Protein AF-A0A3N2M226-F1 (afdb_monomer)

Secondary structure (DSSP, 8-state):
--THHHHHHHHHHHHHHHHHHHHHHHHHHHHTT---HHHHHHHHHHHHHHHHHHHHHTTSTTTS--TT---SSPPPHHHHHHHHHHHHHHHHHHHHHHHH--GGGHHHHHHHHHHHHHHHHHHHHT-S--------

Nearest PDB structures (foldseek):
  8tn1-assembly1_B  TM=5.551E-01  e=2.031E+00  synthetic construct

Mean predicted aligned error: 9.5 Å

pLDDT: mean 73.55, std 16.41, range [36.22, 92.25]

Solvent-accessible surface area (backbone atoms only — not comparable to full-atom values): 7987 Å² total; per-residue (Å²): 131,70,70,62,63,63,51,52,56,51,51,51,52,46,32,52,54,51,30,54,52,32,52,51,50,47,50,48,38,62,73,70,65,54,96,45,69,70,61,46,53,51,28,55,54,44,34,54,52,35,43,50,53,45,55,58,50,62,76,36,73,84,48,58,76,56,96,80,72,86,58,101,78,62,76,50,54,65,62,52,49,53,52,51,53,51,48,50,53,49,50,51,51,51,52,47,33,73,74,71,65,50,72,84,49,52,63,58,50,53,52,53,50,51,52,48,53,52,51,53,50,46,58,66,71,68,50,89,62,78,72,82,84,77,94,123

Foldseek 3Di:
DPCVLVVLVVVLVVLVVQLLVLLVVLLVCVVVVPPDVPSNVVSLVSNVVSLVVNLVSLPPPSLVPDPPDPDQDDDNSVNSNVLSVLSNVLSVLSSCCVVVVPVVCSVVSVVSSVVSVVVVVCSRPVCSDPDDDDDD

Sequence (136 aa):
MTASLKNYKLVYLWYFVINISLSIGLILIQYLNLDMPKLKNWFEIGICTFGICMLLSLWSSAFIATSSYMGKYIIDSKITKSFTFALIILDGLTLYYVSFGHYDFLKPCVACLIIWILGFGCSIFLNKRFIIWNNQ

Radius of gyration: 17.01 Å; Cα contacts (8 Å, |Δi|>4): 75; chains: 1; bounding box: 41×27×57 Å

Structure (mmCIF, N/CA/C/O backbone):
data_AF-A0A3N2M226-F1
#
_entry.id   AF-A0A3N2M226-F1
#
loop_
_atom_site.group_PDB
_atom_site.id
_atom_site.type_symbol
_atom_site.label_atom_id
_atom_site.label_alt_id
_atom_site.label_comp_id
_atom_site.label_asym_id
_atom_site.label_entity_id
_atom_site.label_seq_id
_atom_site.pdbx_PDB_ins_code
_atom_site.Cartn_x
_atom_site.Cartn_y
_atom_site.Cartn_z
_atom_site.occupancy
_atom_site.B_iso_or_equiv
_atom_site.auth_seq_id
_atom_site.auth_comp_id
_atom_site.auth_asym_id
_atom_site.auth_atom_id
_atom_site.pdbx_PDB_model_num
ATOM 1 N N . MET A 1 1 ? -25.388 10.063 17.307 1.00 45.31 1 MET A N 1
ATOM 2 C CA . MET A 1 1 ? -24.136 9.666 16.618 1.00 45.31 1 MET A CA 1
ATOM 3 C C . MET A 1 1 ? -23.887 10.666 15.509 1.00 45.31 1 MET A C 1
ATOM 5 O O . MET A 1 1 ? -24.497 10.551 14.454 1.00 45.31 1 MET A O 1
ATOM 9 N N . THR A 1 2 ? -23.114 11.710 15.775 1.00 41.44 2 THR A N 1
ATOM 10 C CA . THR A 1 2 ? -22.948 12.804 14.815 1.00 41.44 2 THR A CA 1
ATOM 11 C C . THR A 1 2 ? -22.142 12.294 13.621 1.00 41.44 2 THR A C 1
ATOM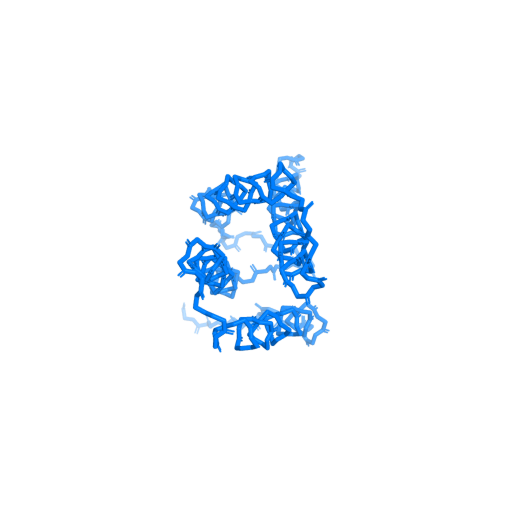 13 O O . THR A 1 2 ? -21.205 11.518 13.783 1.00 41.44 2 THR A O 1
ATOM 16 N N . ALA A 1 3 ? -22.556 12.638 12.405 1.00 51.53 3 ALA A N 1
ATOM 17 C CA . ALA A 1 3 ? -22.088 12.047 11.149 1.00 51.53 3 ALA A CA 1
ATOM 18 C C . ALA A 1 3 ? -20.553 12.012 10.951 1.00 51.53 3 ALA A C 1
ATOM 20 O O . ALA A 1 3 ? -20.062 11.229 10.141 1.00 51.53 3 ALA A O 1
ATOM 21 N N . SER A 1 4 ? -19.789 12.795 11.721 1.00 55.84 4 SER A N 1
ATOM 22 C CA . SER A 1 4 ? -18.333 12.906 11.633 1.00 55.84 4 SER A CA 1
ATOM 23 C C . SER A 1 4 ? -17.610 11.563 11.774 1.00 55.84 4 SER A C 1
ATOM 25 O O . SER A 1 4 ? -16.848 11.201 10.885 1.00 55.84 4 SER A O 1
ATOM 27 N N . LEU A 1 5 ? -17.873 10.773 12.822 1.00 54.81 5 LEU A N 1
ATOM 28 C CA . LEU A 1 5 ? -17.099 9.548 13.094 1.00 54.81 5 LEU A CA 1
ATOM 29 C C . LEU A 1 5 ? -17.290 8.463 12.012 1.00 54.81 5 LEU A C 1
ATOM 31 O O . LEU A 1 5 ? -16.348 7.752 11.663 1.00 54.81 5 LEU A O 1
ATOM 35 N N . LYS A 1 6 ? -18.502 8.358 11.442 1.00 57.28 6 LYS A N 1
ATOM 36 C CA . LYS A 1 6 ? -18.784 7.457 10.307 1.00 57.28 6 LYS A CA 1
ATOM 37 C C . LYS A 1 6 ? -18.042 7.903 9.047 1.00 57.28 6 LYS A C 1
ATOM 39 O O . LYS A 1 6 ? -17.485 7.061 8.347 1.00 57.28 6 LYS A O 1
ATOM 44 N N . ASN A 1 7 ? -17.997 9.211 8.800 1.00 61.75 7 ASN A N 1
ATOM 45 C CA . ASN A 1 7 ? -17.289 9.777 7.659 1.00 61.75 7 ASN A CA 1
ATOM 46 C C . ASN A 1 7 ? -15.774 9.543 7.774 1.00 61.75 7 ASN A C 1
ATOM 48 O O . ASN A 1 7 ? -15.158 9.146 6.793 1.00 61.75 7 ASN A O 1
ATOM 52 N N . TYR A 1 8 ? -15.183 9.660 8.968 1.00 64.00 8 TYR A N 1
ATOM 53 C CA . TYR A 1 8 ? -13.751 9.389 9.176 1.00 64.00 8 TYR A CA 1
ATOM 54 C C . TYR A 1 8 ? -13.350 7.939 8.884 1.00 64.00 8 TYR A C 1
ATOM 56 O O . TYR A 1 8 ? -12.352 7.711 8.201 1.00 64.00 8 TYR A O 1
ATOM 64 N N . LYS A 1 9 ? -14.134 6.953 9.348 1.00 64.75 9 LYS A N 1
ATOM 65 C CA . LYS A 1 9 ? -13.876 5.533 9.044 1.00 64.75 9 LYS A CA 1
ATOM 66 C C . LYS A 1 9 ? -13.897 5.272 7.537 1.00 64.75 9 LYS A C 1
ATOM 68 O O . LYS A 1 9 ? -13.040 4.556 7.026 1.00 64.75 9 LYS A O 1
ATOM 73 N N . LEU A 1 10 ? -14.876 5.846 6.839 1.00 68.00 10 LEU A N 1
ATOM 74 C CA . LEU A 1 10 ? -14.980 5.726 5.387 1.00 68.00 10 LEU A CA 1
ATOM 75 C C . LEU A 1 10 ? -13.786 6.381 4.691 1.00 68.00 10 LEU A C 1
ATOM 77 O O . LEU A 1 10 ? -13.204 5.762 3.812 1.00 68.00 10 LEU A O 1
ATOM 81 N N . VAL A 1 11 ? -13.383 7.579 5.114 1.00 70.00 11 VAL A N 1
ATOM 82 C CA . VAL A 1 11 ? -12.230 8.300 4.550 1.00 70.00 11 VAL A CA 1
ATOM 83 C C . VAL A 1 11 ? -10.928 7.511 4.722 1.00 70.00 11 VAL A C 1
ATOM 85 O O . VAL A 1 11 ? -10.163 7.389 3.771 1.00 70.00 11 VAL A O 1
ATOM 88 N N . TYR A 1 12 ? -10.693 6.914 5.891 1.00 72.19 12 TYR A N 1
ATOM 89 C CA . TYR A 1 12 ? -9.525 6.055 6.095 1.00 72.19 12 TYR A CA 1
ATOM 90 C C . TYR A 1 12 ? -9.537 4.824 5.182 1.00 72.19 12 TYR A C 1
ATOM 92 O O . TYR A 1 12 ? -8.539 4.532 4.528 1.00 72.19 12 TYR A O 1
ATOM 100 N N . LEU A 1 13 ? -10.671 4.118 5.106 1.00 75.12 13 LEU A N 1
ATOM 101 C CA . LEU A 1 13 ? -10.811 2.966 4.211 1.00 75.12 13 LEU A CA 1
ATOM 102 C C . LEU A 1 13 ? -10.618 3.370 2.745 1.00 75.12 13 LEU A C 1
ATOM 104 O O . LEU A 1 13 ? -10.020 2.616 1.984 1.00 75.12 13 LEU A O 1
ATOM 108 N N . TRP A 1 14 ? -11.061 4.569 2.362 1.00 76.62 14 TRP A N 1
ATOM 109 C CA . TRP A 1 14 ? -10.794 5.131 1.042 1.00 76.62 14 TRP A CA 1
ATOM 110 C C . TRP A 1 14 ? -9.304 5.338 0.795 1.00 76.62 14 TRP A C 1
ATOM 112 O O . TRP A 1 14 ? -8.819 4.886 -0.237 1.00 76.62 14 TRP A O 1
ATOM 122 N N . TYR A 1 15 ? -8.564 5.942 1.731 1.00 79.69 15 TYR A N 1
ATOM 123 C CA . TYR A 1 15 ? -7.109 6.075 1.590 1.00 79.69 15 TYR A CA 1
ATOM 124 C C . TYR A 1 15 ? -6.422 4.723 1.424 1.00 79.69 15 TYR A C 1
ATOM 126 O O . TYR A 1 15 ? -5.542 4.576 0.583 1.00 79.69 15 TYR A O 1
ATOM 134 N N . PHE A 1 16 ? -6.883 3.727 2.172 1.00 80.12 16 PHE A N 1
ATOM 135 C CA . PHE A 1 16 ? -6.384 2.364 2.107 1.00 80.12 16 PHE A CA 1
ATOM 136 C C . PHE A 1 16 ? -6.605 1.734 0.723 1.00 80.12 16 PHE A C 1
ATOM 138 O O . PHE A 1 16 ? -5.663 1.257 0.094 1.00 80.12 16 PHE A O 1
ATOM 145 N N . VAL A 1 17 ? -7.841 1.788 0.214 1.00 83.56 17 VAL A N 1
ATOM 146 C CA . VAL A 1 17 ? -8.211 1.243 -1.104 1.00 83.56 17 VAL A CA 1
ATOM 147 C C . VAL A 1 17 ? -7.479 1.967 -2.230 1.00 83.56 17 VAL A C 1
ATOM 149 O O . VAL A 1 17 ? -6.975 1.317 -3.146 1.00 83.56 17 VAL A O 1
ATOM 152 N N . ILE A 1 18 ? -7.403 3.298 -2.160 1.00 87.19 18 ILE A N 1
ATOM 153 C CA . ILE A 1 18 ? -6.700 4.113 -3.154 1.00 87.19 18 ILE A CA 1
ATOM 154 C C . ILE A 1 18 ? -5.227 3.722 -3.181 1.00 87.19 18 ILE A C 1
ATOM 156 O O . ILE A 1 18 ? -4.713 3.411 -4.250 1.00 87.19 18 ILE A O 1
ATOM 160 N N . ASN A 1 19 ? -4.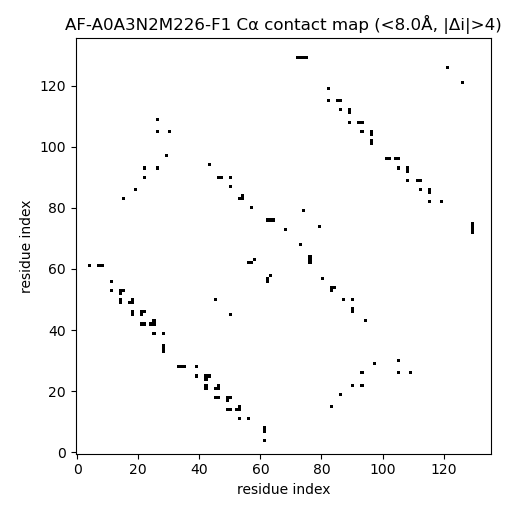566 3.667 -2.025 1.00 87.75 19 ASN A N 1
ATOM 161 C CA . ASN A 1 19 ? -3.135 3.408 -1.979 1.00 87.75 19 ASN A CA 1
ATOM 162 C C . ASN A 1 19 ? -2.781 2.004 -2.506 1.00 87.75 19 ASN A C 1
ATOM 164 O O . ASN A 1 19 ? -1.945 1.878 -3.394 1.00 87.75 19 ASN A O 1
ATOM 168 N N . ILE A 1 20 ? -3.529 0.964 -2.108 1.00 87.19 20 ILE A N 1
ATOM 169 C CA . ILE A 1 20 ? -3.371 -0.387 -2.684 1.00 87.19 20 ILE A CA 1
ATOM 170 C C . ILE A 1 20 ? -3.557 -0.368 -4.207 1.00 87.19 20 ILE A C 1
ATOM 172 O O . ILE A 1 20 ? -2.792 -1.001 -4.931 1.00 87.19 20 ILE A O 1
ATOM 176 N N . SER A 1 21 ? -4.578 0.337 -4.703 1.00 89.69 21 SER A N 1
ATOM 177 C CA . SER A 1 21 ? -4.882 0.384 -6.139 1.00 89.69 21 SER A CA 1
ATOM 178 C C . SER A 1 21 ? -3.751 1.038 -6.934 1.00 89.69 21 SER A C 1
ATOM 180 O O . SER A 1 21 ? -3.405 0.560 -8.015 1.00 89.69 21 SER A O 1
ATOM 182 N N . LEU A 1 22 ? -3.147 2.098 -6.390 1.00 91.00 22 LEU A N 1
ATOM 183 C CA . LEU A 1 22 ? -1.992 2.764 -6.991 1.00 91.00 22 LEU A CA 1
ATOM 184 C C . LEU A 1 22 ? -0.757 1.851 -6.973 1.00 91.00 22 LEU A C 1
ATOM 186 O O . LEU A 1 22 ? -0.092 1.726 -8.001 1.00 91.00 22 LEU A O 1
ATOM 190 N N . SER A 1 23 ? -0.495 1.151 -5.863 1.00 87.69 23 SER A N 1
ATOM 191 C CA . SER A 1 23 ? 0.621 0.200 -5.751 1.00 87.69 23 SER A CA 1
ATOM 192 C C . SER A 1 23 ? 0.475 -0.981 -6.716 1.00 87.69 23 SER A C 1
ATOM 194 O O . SER A 1 23 ? 1.441 -1.348 -7.386 1.00 87.69 23 SER A O 1
ATOM 196 N N . ILE A 1 24 ? -0.738 -1.521 -6.891 1.00 89.69 24 ILE A N 1
ATOM 197 C CA . ILE A 1 24 ? -1.030 -2.531 -7.925 1.00 89.69 24 ILE A CA 1
ATOM 198 C C . ILE A 1 24 ? -0.785 -1.958 -9.326 1.00 89.69 24 ILE A C 1
ATOM 200 O O . ILE A 1 24 ? -0.141 -2.610 -10.146 1.00 89.69 24 ILE A O 1
ATOM 204 N N . GLY A 1 25 ? -1.276 -0.748 -9.608 1.00 89.06 25 GLY A N 1
ATOM 205 C CA . GLY A 1 25 ? -1.097 -0.091 -10.905 1.00 89.06 25 GLY A CA 1
ATOM 206 C C . GLY A 1 25 ? 0.377 0.104 -11.267 1.00 89.06 25 GLY A C 1
ATOM 207 O O . GLY A 1 25 ? 0.791 -0.233 -12.378 1.00 89.06 25 GLY A O 1
ATOM 208 N N . LEU A 1 26 ? 1.183 0.568 -10.310 1.00 88.75 26 LEU A N 1
ATOM 209 C CA . LEU A 1 26 ? 2.620 0.763 -10.488 1.00 88.75 26 LEU A CA 1
ATOM 210 C C . LEU A 1 26 ? 3.354 -0.563 -10.734 1.00 88.75 26 LEU A C 1
ATOM 212 O O . LEU A 1 26 ? 4.169 -0.664 -11.653 1.00 88.75 26 LEU A O 1
ATOM 216 N N . ILE A 1 27 ? 3.018 -1.598 -9.959 1.00 87.88 27 ILE A N 1
ATOM 217 C CA . ILE A 1 27 ? 3.549 -2.954 -10.142 1.00 87.88 27 ILE A CA 1
ATOM 218 C C . ILE A 1 27 ? 3.186 -3.504 -11.524 1.00 87.88 27 ILE A C 1
ATOM 220 O O . ILE A 1 27 ? 4.042 -4.101 -12.171 1.00 87.88 27 ILE A O 1
ATOM 224 N N . LEU A 1 28 ? 1.952 -3.307 -11.999 1.00 88.38 28 LEU A N 1
ATOM 225 C CA . LEU A 1 28 ? 1.505 -3.804 -13.304 1.00 88.38 28 LEU A CA 1
ATOM 226 C C . LEU A 1 28 ? 2.242 -3.139 -14.465 1.00 88.38 28 LEU A C 1
ATOM 228 O O . LEU A 1 28 ? 2.675 -3.849 -15.370 1.00 88.38 28 LEU A O 1
ATOM 232 N N . ILE A 1 29 ? 2.420 -1.812 -14.430 1.00 87.31 29 ILE A N 1
ATOM 233 C CA . ILE A 1 29 ? 3.224 -1.096 -15.437 1.00 87.31 29 ILE A CA 1
ATOM 234 C C . ILE A 1 29 ? 4.616 -1.717 -15.530 1.00 87.31 29 ILE A C 1
ATOM 236 O O . ILE A 1 29 ? 5.101 -2.000 -16.624 1.00 87.31 29 ILE A O 1
ATOM 240 N N . GLN A 1 30 ? 5.230 -1.967 -14.377 1.00 83.75 30 GLN A N 1
ATOM 241 C CA . GLN A 1 30 ? 6.590 -2.474 -14.306 1.00 83.75 30 GLN A CA 1
ATOM 242 C C . GLN A 1 30 ? 6.687 -3.964 -14.680 1.00 83.75 30 GLN A C 1
ATOM 244 O O . GLN A 1 30 ? 7.625 -4.366 -15.361 1.00 83.75 30 GLN A O 1
ATOM 249 N N . TYR A 1 31 ? 5.706 -4.783 -14.292 1.00 83.81 31 TYR A N 1
ATOM 250 C CA . TYR A 1 31 ? 5.652 -6.214 -14.607 1.00 83.81 31 TYR A CA 1
ATOM 251 C C . TYR A 1 31 ? 5.397 -6.476 -16.095 1.00 83.81 31 TYR A C 1
ATOM 253 O O . TYR A 1 31 ? 6.000 -7.372 -16.680 1.00 83.81 31 TYR A O 1
ATOM 261 N N . LEU A 1 32 ? 4.522 -5.680 -16.713 1.00 87.00 32 LEU A N 1
ATOM 262 C CA . LEU A 1 32 ? 4.220 -5.747 -18.145 1.00 87.00 32 LEU A CA 1
ATOM 263 C C . LEU A 1 32 ? 5.240 -4.988 -19.006 1.00 87.00 32 LEU A C 1
ATOM 265 O O . LEU A 1 32 ? 5.115 -4.988 -20.228 1.00 87.00 32 LEU A O 1
ATOM 269 N N . ASN A 1 33 ? 6.237 -4.355 -18.378 1.00 84.44 33 ASN A N 1
ATOM 270 C CA . ASN A 1 33 ? 7.263 -3.550 -19.034 1.00 84.44 33 ASN A CA 1
ATOM 271 C C . ASN A 1 33 ? 6.667 -2.474 -19.967 1.00 84.44 33 ASN A C 1
ATOM 273 O O . ASN A 1 33 ? 7.108 -2.296 -21.103 1.00 84.44 33 ASN A O 1
ATOM 277 N N . LEU A 1 34 ? 5.613 -1.795 -19.501 1.00 85.88 34 LEU A N 1
ATOM 278 C CA . LEU A 1 34 ? 4.915 -0.758 -20.260 1.00 85.88 34 LEU A CA 1
ATOM 279 C C . LEU A 1 34 ? 5.678 0.567 -20.181 1.00 85.88 34 LEU A C 1
ATOM 281 O O . LEU A 1 34 ? 5.909 1.098 -19.094 1.00 85.88 34 LEU A O 1
ATOM 285 N N . ASP A 1 35 ? 5.990 1.151 -21.337 1.00 86.12 35 ASP A N 1
ATOM 286 C CA . ASP A 1 35 ? 6.621 2.469 -21.412 1.00 86.12 35 ASP A CA 1
ATOM 287 C C . ASP A 1 35 ? 5.586 3.588 -21.200 1.00 86.12 35 ASP A C 1
ATOM 289 O O . ASP A 1 35 ? 4.997 4.136 -22.134 1.00 86.12 35 ASP A O 1
ATOM 293 N N . MET A 1 36 ? 5.293 3.878 -19.929 1.00 88.50 36 MET A N 1
ATOM 294 C CA . MET A 1 36 ? 4.309 4.886 -19.516 1.00 88.50 36 MET A CA 1
ATOM 295 C C . MET A 1 36 ? 4.868 5.818 -18.426 1.00 88.50 36 MET A C 1
ATOM 297 O O . MET A 1 36 ? 4.350 5.850 -17.305 1.00 88.50 36 MET A O 1
ATOM 301 N N . PRO A 1 37 ? 5.899 6.631 -18.726 1.00 86.69 37 PRO A N 1
ATOM 302 C CA . PRO A 1 37 ? 6.651 7.389 -17.721 1.00 86.69 37 PRO A CA 1
ATOM 303 C C . PRO A 1 37 ? 5.797 8.416 -16.964 1.00 86.69 37 PRO A C 1
ATOM 305 O O . PRO A 1 37 ? 5.962 8.602 -15.760 1.00 86.69 37 PRO A O 1
ATOM 308 N N . LYS A 1 38 ? 4.830 9.054 -17.639 1.00 88.44 38 LYS A N 1
ATOM 309 C CA . LYS A 1 38 ? 3.906 10.008 -16.998 1.00 88.44 38 LYS A CA 1
ATOM 310 C C . LYS A 1 38 ? 2.970 9.325 -16.002 1.00 88.44 38 LYS A C 1
ATOM 312 O O . LYS A 1 38 ? 2.733 9.862 -14.925 1.00 88.44 38 LYS A O 1
ATOM 317 N N . LEU A 1 39 ? 2.446 8.154 -16.366 1.00 88.38 39 LEU A N 1
ATOM 318 C CA . LEU A 1 39 ? 1.522 7.395 -15.524 1.00 88.38 39 LEU A CA 1
ATOM 319 C C . LEU A 1 39 ? 2.255 6.769 -14.332 1.00 88.38 39 LEU A C 1
ATOM 321 O O . LEU A 1 39 ? 1.754 6.823 -13.214 1.00 88.38 39 LEU A O 1
ATOM 325 N N . LYS A 1 40 ? 3.476 6.272 -14.559 1.00 87.50 40 LYS A N 1
ATOM 326 C CA . LYS A 1 40 ? 4.397 5.810 -13.516 1.00 87.50 40 LYS A CA 1
ATOM 327 C C . LYS A 1 40 ? 4.652 6.902 -12.468 1.00 87.50 40 LYS A C 1
ATOM 329 O O . LYS A 1 40 ? 4.367 6.685 -11.297 1.00 87.50 40 LYS A O 1
ATOM 334 N N . ASN A 1 41 ? 5.074 8.096 -12.892 1.00 88.31 41 ASN A N 1
ATOM 335 C CA . ASN A 1 41 ? 5.309 9.219 -11.976 1.00 88.31 41 ASN A CA 1
ATOM 336 C C . ASN A 1 41 ? 4.029 9.631 -11.217 1.00 88.31 41 ASN A C 1
ATOM 338 O O . ASN A 1 41 ? 4.060 9.930 -10.026 1.00 88.31 41 ASN A O 1
ATOM 342 N N . TRP A 1 42 ? 2.872 9.606 -11.888 1.00 92.25 42 TRP A N 1
ATOM 343 C CA . TRP A 1 42 ? 1.592 9.893 -11.238 1.00 92.25 42 TRP A CA 1
ATOM 344 C C . TRP A 1 42 ? 1.254 8.872 -10.141 1.00 92.25 42 TRP A C 1
ATOM 346 O O . TRP A 1 42 ? 0.818 9.263 -9.057 1.00 92.25 42 TRP A O 1
ATOM 356 N N . PHE A 1 43 ? 1.510 7.581 -10.384 1.00 91.31 43 PHE A N 1
ATOM 357 C CA . PHE A 1 43 ? 1.368 6.545 -9.363 1.00 91.31 43 PHE A CA 1
ATOM 358 C C . PHE A 1 43 ? 2.349 6.732 -8.205 1.00 91.31 43 PHE A C 1
ATOM 360 O O . PHE A 1 43 ? 1.924 6.653 -7.058 1.00 91.31 43 PHE A O 1
ATOM 367 N N . GLU A 1 44 ? 3.620 7.036 -8.472 1.00 90.00 44 GLU A N 1
ATOM 368 C CA . GLU A 1 44 ? 4.632 7.256 -7.428 1.00 90.00 44 GLU A CA 1
ATOM 369 C C . GLU A 1 44 ? 4.250 8.401 -6.478 1.00 90.00 44 GLU A C 1
ATOM 371 O O . GLU A 1 44 ? 4.255 8.240 -5.252 1.00 90.00 44 GLU A O 1
ATOM 376 N N . ILE A 1 45 ? 3.846 9.543 -7.044 1.00 90.25 45 ILE A N 1
ATOM 377 C CA . ILE A 1 45 ? 3.371 10.705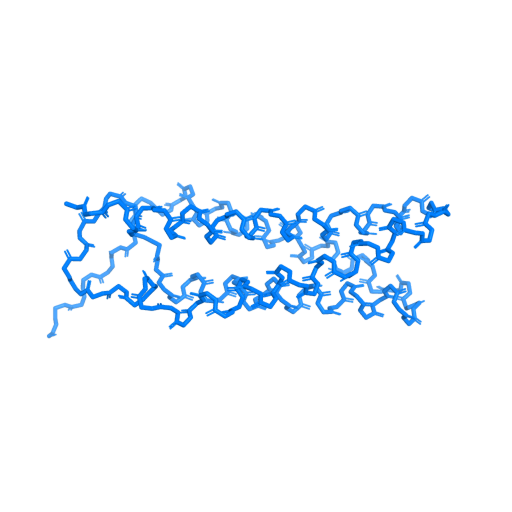 -6.281 1.00 90.25 45 ILE A CA 1
ATOM 378 C C . ILE A 1 45 ? 2.089 10.353 -5.520 1.00 90.25 45 ILE A C 1
ATOM 380 O O . ILE A 1 45 ? 1.927 10.747 -4.362 1.00 90.25 45 ILE A O 1
ATOM 384 N N . GLY A 1 46 ? 1.182 9.607 -6.153 1.00 88.56 46 GLY A N 1
ATOM 385 C CA . GLY A 1 46 ? -0.064 9.163 -5.544 1.00 88.56 46 GLY A CA 1
ATOM 386 C C . GLY A 1 46 ? 0.177 8.282 -4.318 1.00 88.56 46 GLY A C 1
ATOM 387 O O . GLY A 1 46 ? -0.345 8.590 -3.248 1.00 88.56 46 GLY A O 1
ATOM 388 N N . ILE A 1 47 ? 1.007 7.244 -4.449 1.00 90.25 47 ILE A N 1
ATOM 389 C CA . ILE A 1 47 ? 1.380 6.333 -3.355 1.00 90.25 47 ILE A CA 1
ATOM 390 C C . ILE A 1 47 ? 1.978 7.127 -2.190 1.00 90.25 47 ILE A C 1
ATOM 392 O O . ILE A 1 47 ? 1.528 6.991 -1.054 1.00 90.25 47 ILE A O 1
ATOM 396 N N . CYS A 1 48 ? 2.924 8.034 -2.462 1.00 88.75 48 CYS A N 1
ATOM 397 C CA . CYS A 1 48 ? 3.503 8.891 -1.424 1.00 88.75 48 CYS A CA 1
ATOM 398 C C . CYS A 1 48 ? 2.437 9.746 -0.721 1.00 88.75 48 CYS A C 1
ATOM 400 O O . CYS A 1 48 ? 2.354 9.771 0.507 1.00 88.75 48 CYS A O 1
ATOM 402 N N . THR A 1 49 ? 1.608 10.447 -1.496 1.00 88.12 49 THR A N 1
ATOM 403 C CA . THR A 1 49 ? 0.633 11.411 -0.968 1.00 88.12 49 THR A CA 1
ATOM 404 C C . THR A 1 49 ? -0.442 10.707 -0.144 1.00 88.12 49 THR A C 1
ATOM 406 O O . THR A 1 49 ? -0.659 11.043 1.022 1.00 88.12 49 THR A O 1
ATOM 409 N N . PHE A 1 50 ? -1.093 9.695 -0.719 1.00 86.75 50 PHE A N 1
ATOM 410 C CA . PHE A 1 50 ? -2.153 8.956 -0.041 1.00 86.75 50 PHE A CA 1
ATOM 411 C C . PHE A 1 50 ? -1.605 8.076 1.085 1.00 86.75 50 PHE A C 1
ATOM 413 O O . PHE A 1 50 ? -2.271 7.950 2.112 1.00 86.75 50 PHE A O 1
ATOM 420 N N . GLY A 1 51 ? -0.384 7.550 0.958 1.00 84.88 51 GLY A N 1
ATOM 421 C CA . GLY A 1 51 ? 0.304 6.816 2.020 1.00 84.88 51 GLY A CA 1
ATOM 422 C C . GLY A 1 51 ? 0.609 7.678 3.242 1.00 84.88 51 GLY A C 1
ATOM 423 O O . GLY A 1 51 ? 0.318 7.268 4.368 1.00 84.88 51 GLY A O 1
ATOM 424 N N . ILE A 1 52 ? 1.099 8.907 3.047 1.00 85.81 52 ILE A N 1
ATOM 425 C CA . ILE A 1 52 ? 1.315 9.861 4.147 1.00 85.81 52 ILE A CA 1
ATOM 426 C C . ILE A 1 52 ? -0.021 10.279 4.770 1.00 85.81 52 ILE A C 1
ATOM 428 O O . ILE A 1 52 ? -0.148 10.280 5.995 1.00 85.81 52 ILE A O 1
ATOM 432 N N . CYS A 1 53 ? -1.043 10.590 3.965 1.00 83.50 53 CYS A N 1
ATOM 433 C CA . CYS A 1 53 ? -2.374 10.924 4.487 1.00 83.50 53 CYS A CA 1
ATOM 434 C C . CYS A 1 53 ? -2.974 9.772 5.309 1.00 83.50 53 CYS A C 1
ATOM 436 O O . CYS A 1 53 ? -3.513 9.997 6.397 1.00 83.50 53 CYS A O 1
ATOM 438 N N . MET A 1 54 ? -2.836 8.538 4.822 1.00 82.94 54 MET A N 1
ATOM 439 C CA . MET A 1 54 ? -3.242 7.322 5.522 1.00 82.94 54 MET A CA 1
ATOM 440 C C . MET A 1 54 ? -2.481 7.163 6.843 1.00 82.94 54 MET A C 1
ATOM 442 O O . MET A 1 54 ? -3.109 6.929 7.875 1.00 82.94 54 MET A O 1
ATOM 446 N N . LEU A 1 55 ? -1.160 7.361 6.848 1.00 83.88 55 LEU A N 1
ATOM 447 C CA . LEU A 1 55 ? -0.344 7.326 8.061 1.00 83.88 55 LEU A CA 1
ATOM 448 C C . LEU A 1 55 ? -0.834 8.362 9.078 1.00 83.88 55 LEU A C 1
ATOM 450 O O . LEU A 1 55 ? -1.217 7.999 10.185 1.00 83.88 55 LEU A O 1
ATOM 454 N N . LEU A 1 56 ? -0.897 9.638 8.693 1.00 82.38 56 LEU A N 1
ATOM 455 C CA . LEU A 1 56 ? -1.301 10.738 9.576 1.00 82.38 56 LEU A CA 1
ATOM 456 C C . LEU A 1 56 ? -2.697 10.526 10.172 1.00 82.38 56 LEU A C 1
ATOM 458 O O . LEU A 1 56 ? -2.941 10.854 11.335 1.00 82.38 56 LEU A O 1
ATOM 462 N N . SER A 1 57 ? -3.606 9.919 9.407 1.00 74.81 57 SER A N 1
ATOM 463 C CA . SER A 1 57 ? -4.958 9.640 9.883 1.00 74.81 57 SER A CA 1
ATOM 464 C C . SER A 1 57 ? -5.015 8.642 11.052 1.00 74.81 57 SER A C 1
ATOM 466 O O . SER A 1 57 ? -5.964 8.710 11.833 1.00 74.81 57 SER A O 1
ATOM 468 N N . LEU A 1 58 ? -3.986 7.806 11.269 1.00 72.69 58 LEU A N 1
ATOM 469 C CA . LEU A 1 58 ? -3.911 6.876 12.410 1.00 72.69 58 LEU A CA 1
ATOM 470 C C . LEU A 1 58 ? -3.810 7.560 13.780 1.00 72.69 58 LEU A C 1
ATOM 472 O O . LEU A 1 58 ? -4.180 6.957 14.791 1.00 72.69 58 LEU A O 1
ATOM 476 N N . TRP A 1 59 ? -3.273 8.781 13.830 1.00 70.56 59 TRP A N 1
ATOM 477 C CA . TRP A 1 59 ? -3.146 9.574 15.061 1.00 70.56 59 TRP A CA 1
ATOM 478 C C . TRP A 1 59 ? -4.307 10.549 15.254 1.00 70.56 59 TRP A C 1
ATOM 480 O O . TRP A 1 59 ? -4.359 11.260 16.257 1.00 70.56 59 TRP A O 1
ATOM 490 N N . SER A 1 60 ? -5.264 10.575 14.324 1.00 65.31 60 SER A N 1
ATOM 491 C CA . SER A 1 60 ? -6.494 11.333 14.509 1.00 65.31 60 SER A CA 1
ATOM 492 C C . SER A 1 60 ? -7.291 10.770 15.689 1.00 65.31 60 SER A C 1
ATOM 494 O O . SER A 1 60 ? -7.385 9.554 15.880 1.00 65.31 60 SER A O 1
ATOM 496 N N . SER A 1 61 ? -7.930 11.654 16.458 1.00 53.72 61 SER A N 1
ATOM 497 C CA . SER A 1 61 ? -8.793 11.299 17.592 1.00 53.72 61 SER A CA 1
ATOM 498 C C . SER A 1 61 ? -9.928 10.333 17.225 1.00 53.72 61 SER A C 1
ATOM 500 O O . SER A 1 61 ? -10.446 9.647 18.099 1.00 53.72 61 SER A O 1
ATOM 502 N N . ALA A 1 62 ? -10.274 10.212 15.939 1.00 52.81 62 ALA A N 1
ATOM 503 C CA . ALA A 1 62 ? -11.241 9.242 15.429 1.00 52.81 62 ALA A CA 1
ATOM 504 C C . ALA A 1 62 ? -10.768 7.770 15.501 1.00 52.81 62 ALA A C 1
ATOM 506 O O . ALA A 1 62 ? -11.610 6.874 15.544 1.00 52.81 62 ALA A O 1
ATOM 507 N N . PHE A 1 63 ? -9.452 7.512 15.527 1.00 51.06 63 PHE A N 1
ATOM 508 C CA . PHE A 1 63 ? -8.860 6.170 15.683 1.00 51.06 63 PHE A CA 1
ATOM 509 C C . PHE A 1 63 ? -8.541 5.801 17.131 1.00 51.06 63 PHE A C 1
ATOM 511 O O . PHE A 1 63 ? -8.337 4.625 17.447 1.00 51.06 63 PHE A O 1
ATOM 518 N N . ILE A 1 64 ? -8.516 6.796 18.018 1.00 50.72 64 ILE A N 1
ATOM 519 C CA . ILE A 1 64 ? -8.455 6.588 19.459 1.00 50.72 64 ILE A CA 1
ATOM 520 C C . ILE A 1 64 ? -9.861 6.160 19.879 1.00 50.72 64 ILE A C 1
ATOM 522 O O . ILE A 1 64 ? -10.692 6.973 20.278 1.00 50.72 64 ILE A O 1
ATOM 526 N N . ALA A 1 65 ? -10.151 4.868 19.714 1.00 45.75 65 ALA A N 1
ATOM 527 C CA . ALA A 1 65 ? -11.347 4.247 20.254 1.00 45.75 65 ALA A CA 1
ATOM 528 C C . ALA A 1 65 ? -11.339 4.452 21.774 1.00 45.75 65 ALA A C 1
ATOM 530 O O . ALA A 1 65 ? -10.693 3.723 22.523 1.00 45.75 65 ALA A O 1
ATOM 531 N N . THR A 1 66 ? -12.025 5.495 22.229 1.00 40.69 66 THR A N 1
ATOM 532 C CA . THR A 1 66 ? -12.423 5.625 23.623 1.00 40.69 66 THR A CA 1
ATOM 533 C C . THR A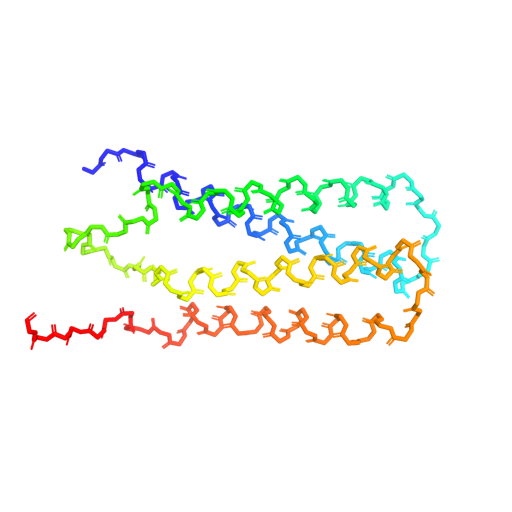 1 66 ? -13.399 4.491 23.924 1.00 40.69 66 THR A C 1
ATOM 535 O O . THR A 1 66 ? -14.176 4.071 23.062 1.00 40.69 66 THR A O 1
ATOM 538 N N . SER A 1 67 ? -13.345 3.980 25.151 1.00 44.94 67 SER A N 1
ATOM 539 C CA . SER A 1 67 ? -14.094 2.817 25.651 1.00 44.94 67 SER A CA 1
ATOM 540 C C . SER A 1 67 ? -15.619 2.866 25.444 1.00 44.94 67 SER A C 1
ATOM 542 O O . SER A 1 67 ? -16.297 1.876 25.696 1.00 44.94 67 SER A O 1
ATOM 544 N N . SER A 1 68 ? -16.180 3.979 24.960 1.00 44.34 68 SER A N 1
ATOM 545 C CA . SER A 1 68 ? -17.615 4.157 24.728 1.00 44.34 68 SER A CA 1
ATOM 546 C C . SER A 1 68 ? -18.118 3.699 23.348 1.00 44.34 68 SER A C 1
ATOM 548 O O . SER A 1 68 ? -19.331 3.690 23.121 1.00 44.34 68 SER A O 1
ATOM 550 N N . TYR A 1 69 ? -17.249 3.299 22.409 1.00 47.00 69 TYR A N 1
ATOM 551 C CA . TYR A 1 69 ? -17.684 2.900 21.061 1.00 47.00 69 TYR A CA 1
ATOM 552 C C . TYR A 1 69 ? -18.001 1.394 20.944 1.00 47.00 69 TYR A C 1
ATOM 554 O O . TYR A 1 69 ? -17.170 0.603 20.515 1.00 47.00 69 TYR A O 1
ATOM 562 N N . MET A 1 70 ? -19.242 1.004 21.259 1.00 47.12 70 MET A N 1
ATOM 563 C CA . MET A 1 70 ? -19.812 -0.352 21.082 1.00 47.12 70 MET A CA 1
ATOM 564 C C . MET A 1 70 ? -20.484 -0.538 19.697 1.00 47.12 70 MET A C 1
ATOM 566 O O . MET A 1 70 ? -21.658 -0.894 19.588 1.00 47.12 70 MET A O 1
ATOM 570 N N . GLY A 1 71 ? -19.789 -0.221 18.601 1.00 48.66 71 GLY A N 1
ATOM 571 C CA . GLY A 1 71 ? -20.314 -0.410 17.237 1.00 48.66 71 GLY A CA 1
ATOM 572 C C . GLY A 1 71 ? -20.178 -1.855 16.729 1.00 48.66 71 GLY A C 1
ATOM 573 O O . GLY A 1 71 ? -19.250 -2.559 17.102 1.00 48.66 71 GLY A O 1
ATOM 574 N N . LYS A 1 72 ? -21.043 -2.300 15.802 1.00 41.59 72 LYS A N 1
ATOM 575 C CA . LYS A 1 72 ? -21.064 -3.692 15.280 1.00 41.59 72 LYS A CA 1
ATOM 576 C C . LYS A 1 72 ? -19.828 -4.107 14.447 1.00 41.59 72 LYS A C 1
ATOM 578 O O . LYS A 1 72 ? -19.746 -5.254 14.036 1.00 41.59 72 LYS A O 1
ATOM 583 N N . TYR A 1 73 ? -18.873 -3.200 14.216 1.00 48.69 73 TYR A N 1
ATOM 584 C CA . TYR A 1 73 ? -17.633 -3.436 13.461 1.00 48.69 73 TYR A CA 1
ATOM 585 C C . TYR A 1 73 ? -16.523 -2.491 13.951 1.00 48.69 73 TYR A C 1
ATOM 587 O O . TYR A 1 73 ? -16.243 -1.463 13.317 1.00 48.69 73 TYR A O 1
ATOM 595 N N . ILE A 1 74 ? -15.944 -2.807 15.110 1.00 52.34 74 ILE A N 1
ATOM 596 C CA . ILE A 1 74 ? -14.776 -2.113 15.666 1.00 52.34 74 ILE A CA 1
ATOM 597 C C . ILE A 1 74 ? -13.544 -2.713 14.998 1.00 52.34 74 ILE A C 1
ATOM 599 O O . ILE A 1 74 ? -13.350 -3.919 15.072 1.00 52.34 74 ILE A O 1
ATOM 603 N N . ILE A 1 75 ? -12.745 -1.890 14.323 1.00 54.22 75 ILE A N 1
ATOM 604 C CA . ILE A 1 75 ? -11.434 -2.310 13.828 1.00 54.22 75 ILE A CA 1
ATOM 605 C C . ILE A 1 75 ? -10.453 -2.031 14.968 1.00 54.22 75 ILE A C 1
ATOM 607 O O . ILE A 1 75 ? -10.384 -0.895 15.438 1.00 54.22 75 ILE A O 1
ATOM 611 N N . ASP A 1 76 ? -9.744 -3.047 15.460 1.00 64.00 76 ASP A N 1
ATOM 612 C CA . ASP A 1 76 ? -8.739 -2.848 16.509 1.00 64.00 76 ASP A CA 1
ATOM 613 C C . ASP A 1 76 ? -7.668 -1.875 16.011 1.00 64.00 76 ASP A C 1
ATOM 615 O O . ASP A 1 76 ? -7.074 -2.042 14.940 1.00 64.00 76 ASP A O 1
ATOM 619 N N . SER A 1 77 ? -7.441 -0.832 16.807 1.00 67.25 77 SER A N 1
ATOM 620 C CA . SER A 1 77 ? -6.428 0.188 16.558 1.00 67.25 77 SER A CA 1
ATOM 621 C C . SER A 1 77 ? -5.035 -0.416 16.358 1.00 67.25 77 SER A C 1
ATOM 623 O O . SER A 1 77 ? -4.282 0.080 15.522 1.00 67.25 77 SER A O 1
ATOM 625 N N . LYS A 1 78 ? -4.699 -1.506 17.063 1.00 72.06 78 LYS A N 1
ATOM 626 C CA . LYS A 1 78 ? -3.413 -2.201 16.922 1.00 72.06 78 LYS A CA 1
ATOM 627 C C . LYS A 1 78 ? -3.308 -2.860 15.554 1.00 72.06 78 LYS A C 1
ATOM 629 O O . LYS A 1 78 ? -2.368 -2.580 14.821 1.00 72.06 78 LYS A O 1
ATOM 634 N N . ILE A 1 79 ? -4.312 -3.656 15.185 1.00 73.81 79 ILE A N 1
ATOM 635 C CA . ILE A 1 79 ? -4.372 -4.353 13.894 1.00 73.81 79 ILE A CA 1
ATOM 636 C C . ILE A 1 79 ? -4.360 -3.346 12.735 1.00 73.81 79 ILE A C 1
ATOM 638 O O . ILE A 1 79 ? -3.600 -3.508 11.783 1.00 73.81 79 ILE A O 1
ATOM 642 N N . THR A 1 80 ? -5.127 -2.260 12.842 1.00 75.69 80 THR A N 1
ATOM 643 C CA . THR A 1 80 ? -5.173 -1.205 11.816 1.00 75.69 80 THR A CA 1
ATOM 644 C C . THR A 1 80 ? -3.820 -0.527 11.630 1.00 75.69 80 THR A C 1
ATOM 646 O O . THR A 1 80 ? -3.353 -0.358 10.502 1.00 75.69 80 THR A O 1
ATOM 649 N N . LYS A 1 81 ? -3.158 -0.167 12.736 1.00 78.38 81 LYS A N 1
ATOM 650 C CA . LYS A 1 81 ? -1.809 0.405 12.705 1.00 78.38 81 LYS A CA 1
ATOM 651 C C . LYS A 1 81 ? -0.829 -0.576 12.067 1.00 78.38 81 LYS A C 1
ATOM 653 O O . LYS A 1 81 ? -0.128 -0.185 11.142 1.00 78.38 81 LYS A O 1
ATOM 658 N N . SER A 1 82 ? -0.832 -1.844 12.483 1.00 81.44 82 SER A N 1
ATOM 659 C CA . SER A 1 82 ? 0.037 -2.881 11.911 1.00 81.44 82 SER A CA 1
ATOM 660 C C . SER A 1 82 ? -0.149 -3.031 10.402 1.00 81.44 82 SER A C 1
ATOM 662 O O . SER A 1 82 ? 0.842 -3.016 9.676 1.00 81.44 82 SER A O 1
ATOM 664 N N . PHE A 1 83 ? -1.390 -3.105 9.910 1.00 83.38 83 PHE A N 1
ATOM 665 C CA . PHE A 1 83 ? -1.641 -3.181 8.469 1.00 83.38 83 PHE A CA 1
ATOM 666 C C . PHE A 1 83 ? -1.200 -1.917 7.729 1.00 83.38 83 PHE A C 1
ATOM 668 O O . PHE A 1 83 ? -0.606 -2.024 6.660 1.00 83.38 83 PHE A O 1
ATOM 675 N N . THR A 1 84 ? -1.426 -0.736 8.303 1.00 84.69 84 THR A N 1
ATOM 676 C CA . THR A 1 84 ? -0.994 0.536 7.698 1.00 84.69 84 THR A CA 1
ATOM 677 C C . THR A 1 84 ? 0.521 0.619 7.586 1.00 84.69 84 THR A C 1
ATOM 679 O O . THR A 1 84 ? 1.037 0.951 6.526 1.00 84.69 84 THR A O 1
ATOM 682 N N . PHE A 1 85 ? 1.243 0.289 8.659 1.00 86.31 85 PHE A N 1
ATOM 683 C CA . PHE A 1 85 ? 2.704 0.279 8.643 1.00 86.31 85 PHE A CA 1
ATOM 684 C C . PHE A 1 85 ? 3.244 -0.759 7.663 1.00 86.31 85 PHE A C 1
ATOM 686 O O . PHE A 1 85 ? 4.164 -0.454 6.911 1.00 86.31 85 PHE A O 1
ATOM 693 N N . ALA A 1 86 ? 2.651 -1.955 7.625 1.00 87.38 86 ALA A N 1
ATOM 694 C CA . ALA A 1 86 ? 3.037 -2.977 6.663 1.00 87.38 86 ALA A CA 1
ATOM 695 C C . ALA A 1 86 ? 2.817 -2.509 5.214 1.00 87.38 86 ALA A C 1
ATOM 697 O O . ALA A 1 86 ? 3.692 -2.725 4.381 1.00 87.38 86 ALA A O 1
ATOM 698 N N . LEU A 1 87 ? 1.710 -1.813 4.922 1.00 87.75 87 LEU A N 1
ATOM 699 C CA . LEU A 1 87 ? 1.464 -1.253 3.591 1.00 87.75 87 LEU A CA 1
ATOM 700 C C . LEU A 1 87 ? 2.473 -0.161 3.239 1.00 87.75 87 LEU A C 1
ATOM 702 O O . LEU A 1 87 ? 3.027 -0.190 2.155 1.00 87.75 87 LEU A O 1
ATOM 706 N N . ILE A 1 88 ? 2.785 0.743 4.168 1.00 88.12 88 ILE A N 1
ATOM 707 C CA . ILE A 1 88 ? 3.770 1.811 3.939 1.00 88.12 88 ILE A CA 1
ATOM 708 C C . ILE A 1 88 ? 5.167 1.244 3.674 1.00 88.12 88 ILE A C 1
ATOM 710 O O . ILE A 1 88 ? 5.893 1.761 2.829 1.00 88.12 88 ILE A O 1
ATOM 714 N N . ILE A 1 89 ? 5.550 0.169 4.369 1.00 88.56 89 ILE A N 1
ATOM 715 C CA . ILE A 1 89 ? 6.805 -0.538 4.089 1.00 88.56 89 ILE A CA 1
ATOM 716 C C . ILE A 1 89 ? 6.773 -1.120 2.671 1.00 88.56 89 ILE A C 1
ATOM 718 O O . ILE A 1 89 ? 7.750 -0.984 1.940 1.00 88.56 89 ILE A O 1
ATOM 722 N N . LEU A 1 90 ? 5.659 -1.733 2.261 1.00 87.25 90 LEU A N 1
ATOM 723 C CA . LEU A 1 90 ? 5.506 -2.278 0.910 1.00 87.25 90 LEU A CA 1
ATOM 724 C C . LEU A 1 90 ? 5.523 -1.201 -0.170 1.00 87.25 90 LEU A C 1
ATOM 726 O O . LEU A 1 90 ? 6.176 -1.385 -1.196 1.00 87.25 90 LEU A O 1
ATOM 730 N N . ASP A 1 91 ? 4.865 -0.076 0.072 1.00 87.19 91 ASP A N 1
ATOM 731 C CA . ASP A 1 91 ? 4.876 1.089 -0.804 1.00 87.19 91 ASP A CA 1
ATOM 732 C C . ASP A 1 91 ? 6.303 1.629 -0.941 1.00 87.19 91 ASP A C 1
ATOM 734 O O . ASP A 1 91 ? 6.790 1.820 -2.052 1.00 87.19 91 ASP A O 1
ATOM 738 N N . GLY A 1 92 ? 7.024 1.773 0.175 1.00 85.69 92 GLY A N 1
ATOM 739 C CA . GLY A 1 92 ? 8.427 2.187 0.183 1.00 85.69 92 GLY A CA 1
ATOM 740 C C . GLY A 1 92 ? 9.336 1.235 -0.596 1.00 85.69 92 GLY A C 1
ATOM 741 O O . GLY A 1 92 ? 10.158 1.689 -1.390 1.00 85.69 92 GLY A O 1
ATOM 742 N N . LEU A 1 93 ? 9.162 -0.080 -0.433 1.00 85.00 93 LEU A N 1
ATOM 743 C CA . LEU A 1 93 ? 9.904 -1.089 -1.198 1.00 85.00 93 LEU A CA 1
ATOM 744 C C . LEU A 1 93 ? 9.561 -1.045 -2.692 1.00 85.00 93 LEU A C 1
ATOM 746 O O . LEU A 1 93 ? 10.457 -1.147 -3.530 1.00 85.00 93 LEU A O 1
ATOM 750 N N . THR A 1 94 ? 8.285 -0.850 -3.029 1.00 83.50 94 THR A N 1
ATOM 751 C CA . THR A 1 94 ? 7.812 -0.751 -4.416 1.00 83.50 94 THR A CA 1
ATOM 752 C C . THR A 1 94 ? 8.394 0.488 -5.095 1.00 83.50 94 THR A C 1
ATOM 754 O O . THR A 1 94 ? 8.954 0.383 -6.184 1.00 83.50 94 THR A O 1
ATOM 757 N N . LEU A 1 95 ? 8.349 1.647 -4.433 1.00 85.94 95 LEU A N 1
ATOM 758 C CA . LEU A 1 95 ? 8.942 2.894 -4.926 1.00 85.94 95 LEU A CA 1
ATOM 759 C C . LEU A 1 95 ? 10.468 2.803 -5.039 1.00 85.94 95 LEU A C 1
ATOM 761 O O . LEU A 1 95 ? 11.043 3.273 -6.024 1.00 85.94 95 LEU A O 1
ATOM 765 N N . TYR A 1 96 ? 11.125 2.174 -4.060 1.00 83.25 96 TYR A N 1
ATOM 766 C CA . TYR A 1 96 ? 12.569 1.944 -4.084 1.00 83.25 96 TYR A CA 1
ATOM 767 C C . TYR A 1 96 ? 12.959 1.084 -5.287 1.00 83.25 96 TYR A C 1
ATOM 769 O O . TYR A 1 96 ? 13.832 1.457 -6.069 1.00 83.25 96 TYR A O 1
ATOM 777 N N . TYR A 1 97 ? 12.261 -0.029 -5.499 1.00 80.50 97 TYR A N 1
ATOM 778 C CA . TYR A 1 97 ? 12.485 -0.877 -6.662 1.00 80.50 97 TYR A CA 1
ATOM 779 C C . TYR A 1 97 ? 12.349 -0.087 -7.973 1.00 80.50 97 TYR A C 1
ATOM 781 O O . TYR A 1 97 ? 13.242 -0.113 -8.821 1.00 80.50 97 TYR A O 1
ATOM 789 N N . VAL A 1 98 ? 11.247 0.643 -8.114 1.00 76.88 98 VAL A N 1
ATOM 790 C CA . VAL A 1 98 ? 10.895 1.387 -9.324 1.00 76.88 98 VAL A CA 1
ATOM 791 C C . VAL A 1 98 ? 11.882 2.524 -9.634 1.00 76.88 98 VAL A C 1
ATOM 793 O O . VAL A 1 98 ? 12.098 2.829 -10.814 1.00 76.88 98 VAL A O 1
ATOM 796 N N . SER A 1 99 ? 12.490 3.119 -8.604 1.00 79.00 99 SER A N 1
ATOM 797 C CA . SER A 1 99 ? 13.460 4.216 -8.735 1.00 79.00 99 SER A CA 1
ATOM 798 C C . SER A 1 99 ? 14.893 3.733 -8.980 1.00 79.00 99 SER A C 1
ATOM 800 O O . SER A 1 99 ? 15.627 4.367 -9.732 1.00 79.00 99 SER A O 1
ATOM 802 N N . PHE A 1 100 ? 15.300 2.620 -8.360 1.00 78.69 100 PHE A N 1
ATOM 803 C CA . PHE A 1 100 ? 16.688 2.133 -8.391 1.00 78.69 100 PHE A CA 1
ATOM 804 C C . PHE A 1 100 ? 16.907 0.936 -9.331 1.00 78.69 100 PHE A C 1
ATOM 806 O O . PHE A 1 100 ? 18.046 0.554 -9.586 1.00 78.69 100 PHE A O 1
ATOM 813 N N . GLY A 1 101 ? 15.841 0.354 -9.889 1.00 67.69 101 GLY A N 1
ATOM 814 C CA . GLY A 1 101 ? 15.930 -0.655 -10.948 1.00 67.69 101 GLY A CA 1
ATOM 815 C C . GLY A 1 101 ? 16.379 -2.045 -10.483 1.00 67.69 101 GLY A C 1
ATOM 816 O O . GLY A 1 101 ? 16.839 -2.842 -11.295 1.00 67.69 101 GLY A O 1
ATOM 817 N N . HIS A 1 102 ? 16.250 -2.374 -9.196 1.00 75.00 102 HIS A N 1
ATOM 818 C CA . HIS A 1 102 ? 16.636 -3.690 -8.671 1.00 75.00 102 HIS A CA 1
ATOM 819 C C . HIS A 1 102 ? 15.574 -4.770 -8.959 1.00 75.00 102 HIS A C 1
ATOM 821 O O . HIS A 1 102 ? 14.766 -5.108 -8.095 1.00 75.00 102 HIS A O 1
ATOM 827 N N . TYR A 1 103 ? 15.571 -5.316 -10.182 1.00 66.69 103 TYR A N 1
ATOM 828 C CA . TYR A 1 103 ? 14.573 -6.280 -10.696 1.00 66.69 103 TYR A CA 1
ATOM 829 C C . TYR A 1 103 ? 14.334 -7.518 -9.820 1.00 66.69 103 TYR A C 1
ATOM 831 O O . TYR A 1 103 ? 13.230 -8.069 -9.835 1.00 66.69 103 TYR A O 1
ATOM 839 N N . ASP A 1 104 ? 15.308 -7.905 -9.000 1.00 71.56 104 ASP A N 1
ATOM 840 C CA . ASP A 1 104 ? 15.195 -9.044 -8.085 1.00 71.56 104 ASP A CA 1
ATOM 841 C C . ASP A 1 104 ? 14.141 -8.836 -6.983 1.00 71.56 104 ASP A C 1
ATOM 843 O O . ASP A 1 104 ? 13.594 -9.805 -6.451 1.00 71.56 104 ASP A O 1
ATOM 847 N N . PHE A 1 105 ? 13.786 -7.583 -6.675 1.00 72.12 105 PHE A 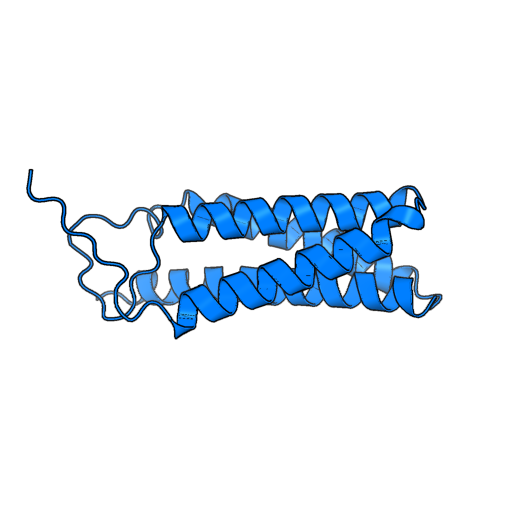N 1
ATOM 848 C CA . PHE A 1 105 ? 12.832 -7.250 -5.612 1.00 72.12 105 PHE A CA 1
ATOM 849 C C . PHE A 1 105 ? 11.369 -7.192 -6.066 1.00 72.12 105 PHE A C 1
ATOM 85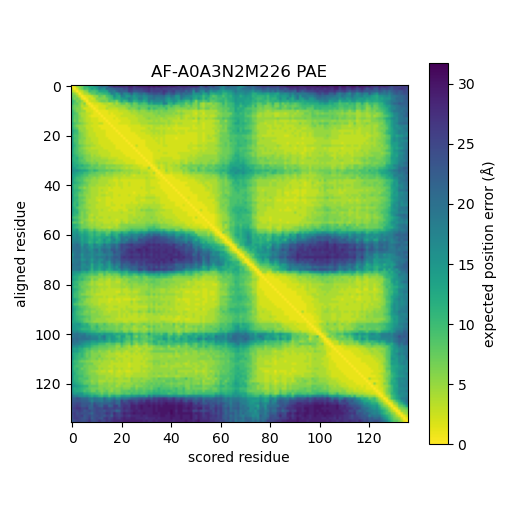1 O O . PHE A 1 105 ? 10.480 -7.200 -5.212 1.00 72.12 105 PHE A O 1
ATOM 858 N N . LEU A 1 106 ? 11.081 -7.215 -7.375 1.00 76.62 106 LEU A N 1
ATOM 859 C CA . LEU A 1 106 ? 9.703 -7.128 -7.876 1.00 76.62 106 LEU A CA 1
ATOM 860 C C . LEU A 1 106 ? 8.847 -8.319 -7.416 1.00 76.62 106 LEU A C 1
ATOM 862 O O . LEU A 1 106 ? 7.753 -8.132 -6.887 1.00 76.62 106 LEU A O 1
ATOM 866 N N . LYS A 1 107 ? 9.348 -9.551 -7.578 1.00 80.88 107 LYS A N 1
ATOM 867 C CA . LYS A 1 107 ? 8.611 -10.770 -7.191 1.00 80.88 107 LYS A CA 1
ATOM 868 C C . LYS A 1 107 ? 8.341 -10.829 -5.676 1.00 80.88 107 LYS A C 1
ATOM 870 O O . LYS A 1 107 ? 7.191 -11.080 -5.313 1.00 80.88 107 LYS A O 1
ATOM 875 N N . PRO A 1 108 ? 9.325 -10.560 -4.791 1.00 81.94 108 PRO A N 1
ATOM 876 C CA . PRO A 1 108 ? 9.072 -10.414 -3.359 1.00 81.94 108 PRO A CA 1
ATOM 877 C C . PRO A 1 108 ? 8.024 -9.347 -3.024 1.00 81.94 108 PRO A C 1
ATOM 879 O O . PRO A 1 108 ? 7.135 -9.619 -2.223 1.00 81.94 108 PRO A O 1
ATOM 882 N N . CYS A 1 109 ? 8.072 -8.165 -3.654 1.00 82.12 109 CYS A N 1
ATOM 883 C CA . CYS A 1 109 ? 7.097 -7.098 -3.392 1.00 82.12 109 CYS A CA 1
ATOM 884 C C . CYS A 1 109 ? 5.670 -7.528 -3.759 1.00 82.12 109 CYS A C 1
ATOM 886 O O . CYS A 1 109 ? 4.748 -7.341 -2.966 1.00 82.12 109 CYS A O 1
ATOM 888 N N . VAL A 1 110 ? 5.497 -8.177 -4.916 1.00 85.38 110 VAL A N 1
ATOM 889 C CA . VAL A 1 110 ? 4.207 -8.745 -5.342 1.00 85.38 110 VAL A CA 1
ATOM 890 C C . VAL A 1 110 ? 3.711 -9.793 -4.345 1.00 85.38 110 VAL A C 1
ATOM 892 O O . VAL A 1 110 ? 2.554 -9.743 -3.927 1.00 85.38 110 VAL A O 1
ATOM 895 N N . ALA A 1 111 ? 4.575 -10.723 -3.930 1.00 85.56 111 ALA A N 1
ATOM 896 C CA . ALA A 1 111 ? 4.212 -11.762 -2.971 1.00 85.56 111 ALA A CA 1
ATOM 897 C C . ALA A 1 111 ? 3.776 -11.162 -1.626 1.00 85.56 111 ALA A C 1
ATOM 899 O O . ALA A 1 111 ? 2.735 -11.541 -1.088 1.00 85.56 111 ALA A O 1
ATOM 900 N N . CYS A 1 112 ? 4.523 -10.186 -1.108 1.00 86.69 112 CYS A N 1
ATOM 901 C CA . CYS A 1 112 ? 4.175 -9.514 0.137 1.00 86.69 112 CYS A CA 1
ATOM 902 C C . CYS A 1 112 ? 2.879 -8.700 0.022 1.00 86.69 112 CYS A C 1
ATOM 904 O O . CYS A 1 112 ? 2.086 -8.711 0.962 1.00 86.69 112 CYS A O 1
ATOM 906 N N . LEU A 1 113 ? 2.615 -8.055 -1.121 1.00 87.06 113 LEU A N 1
ATOM 907 C CA . LEU A 1 113 ? 1.350 -7.359 -1.363 1.00 87.06 113 LEU A CA 1
ATOM 908 C C . LEU A 1 113 ? 0.165 -8.335 -1.372 1.00 87.06 113 LEU A C 1
ATOM 910 O O . LEU A 1 113 ? -0.855 -8.065 -0.743 1.00 87.06 113 LEU A O 1
ATOM 914 N N . ILE A 1 114 ? 0.309 -9.498 -2.014 1.00 87.62 114 ILE A N 1
ATOM 915 C CA . ILE A 1 114 ? -0.718 -10.552 -2.007 1.00 87.62 114 ILE A CA 1
ATOM 916 C C . ILE A 1 114 ? -0.963 -11.058 -0.580 1.00 87.62 114 ILE A C 1
ATOM 918 O O . ILE A 1 114 ? -2.115 -11.130 -0.150 1.00 87.62 114 ILE A O 1
ATOM 922 N N . ILE A 1 115 ? 0.101 -11.368 0.172 1.00 88.38 115 ILE A N 1
ATOM 923 C CA . ILE A 1 115 ? 0.003 -11.798 1.578 1.00 88.38 115 ILE A CA 1
ATOM 924 C C . ILE A 1 115 ? -0.720 -10.740 2.406 1.00 88.38 115 ILE A C 1
ATOM 926 O O . ILE A 1 115 ? -1.586 -11.069 3.216 1.00 88.38 115 ILE A O 1
ATOM 930 N N . TRP A 1 116 ? -0.395 -9.471 2.187 1.00 88.38 116 TRP A N 1
ATOM 931 C CA . TRP A 1 116 ? -1.014 -8.370 2.898 1.00 88.38 116 TRP A CA 1
ATOM 932 C C . TRP A 1 116 ? -2.504 -8.229 2.545 1.00 88.38 116 TRP A C 1
ATOM 934 O O . TRP A 1 116 ? -3.320 -8.105 3.457 1.00 88.38 116 TRP A O 1
ATOM 944 N N . ILE A 1 117 ? -2.889 -8.337 1.264 1.00 86.00 117 ILE A N 1
ATOM 945 C CA . ILE A 1 117 ? -4.296 -8.273 0.820 1.00 86.00 117 ILE A CA 1
ATOM 946 C C . ILE A 1 117 ? -5.096 -9.430 1.423 1.00 86.00 117 ILE A C 1
ATOM 948 O O . ILE A 1 117 ? -6.188 -9.217 1.955 1.00 86.00 117 ILE A O 1
ATOM 952 N N . LEU A 1 118 ? -4.547 -10.647 1.380 1.00 85.75 118 LEU A N 1
ATOM 953 C CA . LEU A 1 118 ? -5.172 -11.830 1.972 1.00 85.75 118 LEU A CA 1
ATOM 954 C C . LEU A 1 118 ? -5.284 -11.696 3.490 1.00 85.75 118 LEU A C 1
ATOM 956 O O . LEU A 1 118 ? -6.347 -11.959 4.043 1.00 85.75 118 LEU A O 1
ATOM 960 N N . GLY A 1 119 ? -4.225 -11.245 4.164 1.00 82.38 119 GLY A N 1
ATOM 961 C CA . GLY A 1 119 ? -4.220 -11.013 5.606 1.00 82.38 119 GLY A CA 1
ATOM 962 C C . GLY A 1 119 ? -5.253 -9.968 6.020 1.00 82.38 119 GLY A C 1
ATOM 963 O O . GLY A 1 119 ? -6.023 -10.198 6.956 1.00 82.38 119 GLY A O 1
ATOM 964 N N . PHE A 1 120 ? -5.332 -8.858 5.288 1.00 78.94 120 PHE A N 1
ATOM 965 C CA . PHE A 1 120 ? -6.315 -7.807 5.523 1.00 78.94 120 PHE A CA 1
ATOM 966 C C . PHE A 1 120 ? -7.743 -8.312 5.280 1.00 78.94 120 PHE A C 1
ATOM 968 O O . PHE A 1 120 ? -8.598 -8.168 6.156 1.00 78.94 120 PHE A O 1
ATOM 975 N N . GLY A 1 121 ? -7.993 -8.990 4.156 1.00 77.50 121 GLY A N 1
ATOM 976 C CA . GLY A 1 121 ? -9.286 -9.604 3.850 1.00 77.50 121 GLY A CA 1
ATOM 977 C C . GLY A 1 121 ? -9.711 -10.616 4.916 1.00 77.50 121 GLY A C 1
ATOM 978 O O . GLY A 1 121 ? -10.792 -10.497 5.491 1.00 77.50 121 GLY A O 1
ATOM 979 N N . CYS A 1 122 ? -8.837 -11.558 5.267 1.00 75.12 122 CYS A N 1
ATOM 980 C CA . CYS A 1 122 ? -9.057 -12.515 6.350 1.00 75.12 122 CYS A CA 1
ATOM 981 C C . CYS A 1 122 ? -9.352 -11.818 7.682 1.00 75.12 122 CYS A C 1
ATOM 983 O O . CYS A 1 122 ? -10.260 -12.241 8.393 1.00 75.12 122 CYS A O 1
ATOM 985 N N . SER A 1 123 ? -8.657 -10.726 8.012 1.00 70.31 123 SER A N 1
ATOM 986 C CA . SER A 1 123 ? -8.925 -9.967 9.241 1.00 70.31 123 SER A CA 1
ATOM 987 C C . SER A 1 123 ? -10.312 -9.314 9.255 1.00 70.31 123 SER A C 1
ATOM 989 O O . SER A 1 123 ? -10.908 -9.175 10.321 1.00 70.31 123 SER A O 1
ATOM 991 N N . ILE A 1 124 ? -10.859 -8.970 8.085 1.00 69.62 124 ILE A N 1
ATOM 992 C CA . ILE A 1 124 ? -12.221 -8.443 7.939 1.00 69.62 124 ILE A CA 1
ATOM 993 C C . ILE A 1 124 ? -13.263 -9.569 8.021 1.00 69.62 124 ILE A C 1
ATOM 995 O O . ILE A 1 124 ? -14.300 -9.389 8.659 1.00 69.62 124 ILE A O 1
ATOM 999 N N . PHE A 1 125 ? -13.007 -10.721 7.389 1.00 65.00 125 PHE A N 1
ATOM 1000 C CA . PHE A 1 125 ? -13.993 -11.803 7.241 1.00 65.00 125 PHE A CA 1
ATOM 1001 C C . PHE A 1 125 ? -13.995 -12.838 8.383 1.00 65.00 125 PHE A C 1
ATOM 1003 O O . PHE A 1 125 ? -15.065 -13.327 8.749 1.00 65.00 125 PHE A O 1
ATOM 1010 N N . LEU A 1 126 ? -12.836 -13.189 8.957 1.00 59.16 126 LEU A N 1
ATOM 1011 C CA . LEU A 1 126 ? -12.709 -14.234 9.989 1.00 59.16 126 LEU A CA 1
ATOM 1012 C C . LEU A 1 126 ? -12.939 -13.708 11.411 1.00 59.16 126 LEU A C 1
ATOM 1014 O O . LEU A 1 126 ? -13.449 -14.442 12.261 1.00 59.16 126 LEU A O 1
ATOM 1018 N N . ASN A 1 127 ? -12.642 -12.436 11.687 1.00 50.88 127 ASN A N 1
ATOM 1019 C CA . ASN A 1 127 ? -12.924 -11.844 12.995 1.00 50.88 127 ASN A CA 1
ATOM 1020 C C . ASN A 1 127 ? -14.409 -11.473 13.126 1.00 50.88 127 ASN A C 1
ATOM 1022 O O . ASN A 1 127 ? -14.802 -10.312 13.040 1.00 50.88 127 ASN A O 1
ATOM 1026 N N . LYS A 1 128 ? -15.246 -12.459 13.477 1.00 49.47 128 LYS A N 1
ATOM 1027 C CA . LYS A 1 128 ? -16.559 -12.195 14.102 1.00 49.47 128 LYS A CA 1
ATOM 1028 C C . LYS A 1 128 ? -16.436 -11.594 15.519 1.00 49.47 128 LYS A C 1
ATOM 1030 O O . LYS A 1 128 ? -17.456 -11.265 16.122 1.00 49.47 128 LYS A O 1
ATOM 1035 N N . ARG A 1 129 ? -15.220 -11.452 16.071 1.00 42.69 129 ARG A N 1
ATOM 1036 C CA . ARG A 1 129 ? -14.930 -10.850 17.384 1.00 42.69 129 ARG A CA 1
ATOM 1037 C C . ARG A 1 129 ? -13.597 -10.089 17.365 1.00 42.69 129 ARG A C 1
ATOM 1039 O O . ARG A 1 129 ? -12.542 -10.689 17.478 1.00 42.69 129 ARG A O 1
ATOM 1046 N N . PHE A 1 130 ? -13.666 -8.762 17.326 1.00 43.12 130 PHE A N 1
ATOM 1047 C CA . PHE A 1 130 ? -12.572 -7.848 17.697 1.00 43.12 130 PHE A CA 1
ATOM 1048 C C . PHE A 1 130 ? -12.522 -7.586 19.225 1.00 43.12 130 PHE A C 1
ATOM 1050 O O . PHE A 1 130 ? -11.971 -6.586 19.672 1.00 43.12 130 PHE A O 1
ATOM 1057 N N . ILE A 1 131 ? -13.140 -8.450 20.043 1.00 38.41 131 ILE A N 1
ATOM 1058 C CA . ILE A 1 131 ? -13.307 -8.245 21.489 1.00 38.41 131 ILE A CA 1
ATOM 1059 C C . ILE A 1 131 ? -12.558 -9.343 22.242 1.00 38.41 131 ILE A C 1
ATOM 1061 O O . ILE A 1 131 ? -13.036 -10.474 22.334 1.00 38.41 131 ILE A O 1
ATOM 1065 N N . ILE A 1 132 ? -11.421 -8.977 22.830 1.00 38.56 132 ILE A N 1
ATOM 1066 C CA . ILE A 1 132 ? -10.995 -9.537 24.111 1.00 38.56 132 ILE A CA 1
ATOM 1067 C C . ILE A 1 132 ? -11.284 -8.447 25.140 1.00 38.56 132 ILE A C 1
ATOM 1069 O O . ILE A 1 132 ? -10.673 -7.381 25.122 1.00 38.56 132 ILE A O 1
ATOM 1073 N N . TRP A 1 133 ? -12.257 -8.709 26.006 1.00 37.09 133 TRP A N 1
ATOM 1074 C CA . TRP A 1 133 ? -12.440 -7.969 27.244 1.00 37.09 133 TRP A CA 1
ATOM 1075 C C . TRP A 1 133 ? -11.380 -8.499 28.209 1.00 37.09 133 TRP A C 1
ATOM 1077 O O . TRP A 1 133 ? -11.442 -9.666 28.591 1.00 37.09 133 TRP A O 1
ATOM 1087 N N . ASN A 1 134 ? -10.391 -7.680 28.57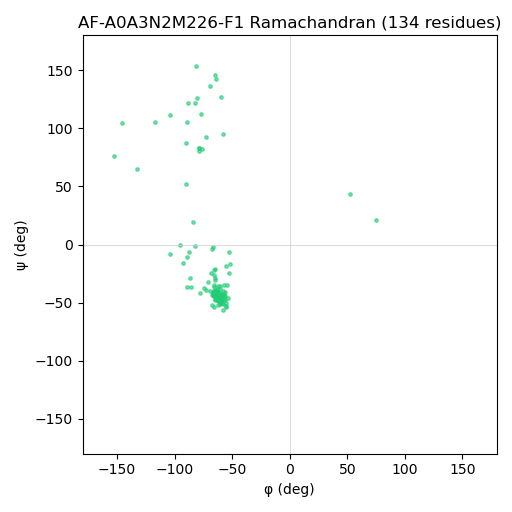2 1.00 37.50 134 ASN A N 1
ATOM 1088 C CA . ASN A 1 134 ? -9.593 -7.974 29.756 1.00 37.50 134 ASN A CA 1
ATOM 1089 C C . ASN A 1 134 ? -10.303 -7.306 30.932 1.00 37.50 134 ASN A C 1
ATOM 1091 O O . ASN A 1 134 ? -10.351 -6.082 31.009 1.00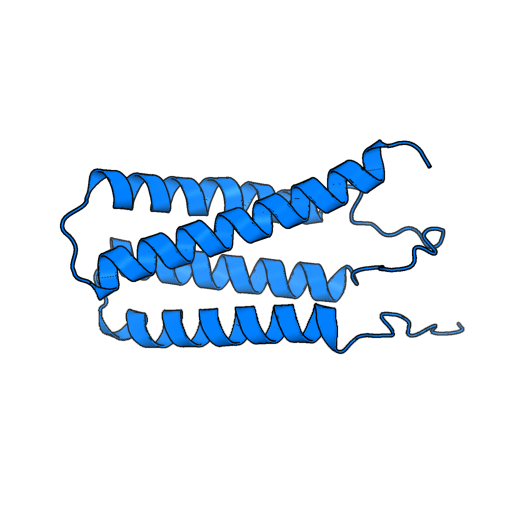 37.50 134 ASN A O 1
ATOM 1095 N N . ASN A 1 135 ? -10.963 -8.107 31.767 1.00 44.66 135 ASN A N 1
ATOM 1096 C CA . ASN A 1 135 ? -11.467 -7.648 33.054 1.00 44.66 135 ASN A CA 1
ATOM 1097 C 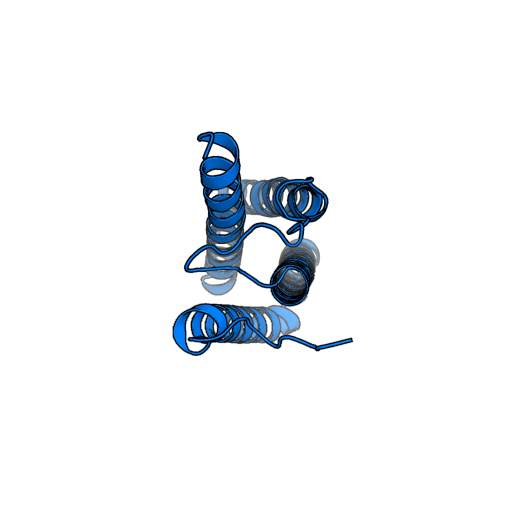C . ASN A 1 135 ? -10.261 -7.470 33.977 1.00 44.66 135 ASN A C 1
ATOM 1099 O O . ASN A 1 135 ? -9.852 -8.439 34.615 1.00 44.66 135 ASN A O 1
ATOM 1103 N N . GLN A 1 136 ? -9.706 -6.260 34.013 1.00 36.22 136 GLN A N 1
ATOM 1104 C CA . GLN A 1 136 ? -9.016 -5.699 35.175 1.00 36.22 136 GLN A CA 1
ATOM 1105 C C . GLN A 1 136 ? -9.331 -4.210 35.254 1.00 36.22 136 GLN A C 1
ATOM 1107 O O . GLN A 1 136 ? -9.133 -3.521 34.228 1.00 36.22 136 GLN A O 1
#